Protein AF-A0AA42B9D7-F1 (afdb_monomer)

Foldseek 3Di:
DLVVLLVVLVVLCCVLQVVWDWDADPVQSKIKTWDFPDWPCVVDDLLQIKTWEKIWMWTQDPVHSAIETPDIATAIDSDPPDGDRPPDDPVSVVVRCVVCVVSVVVSCVVCVVVVHHYDYPPHPPPDPD

Secondary structure (DSSP, 8-state):
-HHHHHHHHHHHHHHHTTTSEEEEETTTTEEEEEEEEEES-TTS-TTT--EEEEEEEEE--SS--SEEEEEEEEEEEEETTEEESS---HHHHHHHHHHHHHHHHHHHHHHHHTT--EEE---------

Mean predicted aligned error: 6.3 Å

pLDDT: mean 83.74, std 14.31, range [30.25, 95.19]

Sequence (129 aa):
MSRIHWRKVVKLAAKEFACFLMATDEIKRTITLEAMLGCRNPEEEPIDRVYFGWHAVYSMPEEDENLVQNELLSGSCCKLGQWKNNDLSKEEIGIINEHMAELLT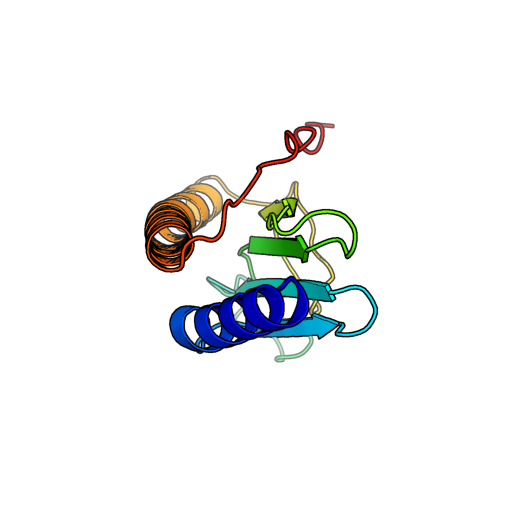DWQNKLEDAGIVCEFEAIAPAANE

Organism: NCBI:txid1215918

Structure (mmCIF, N/CA/C/O backbone):
data_AF-A0AA42B9D7-F1
#
_entry.id   AF-A0AA42B9D7-F1
#
loop_
_atom_site.group_PDB
_atom_site.id
_atom_site.type_symbol
_atom_site.label_atom_id
_atom_site.label_alt_id
_atom_site.label_comp_id
_atom_site.label_asym_id
_atom_site.label_entity_id
_atom_site.label_seq_id
_atom_site.pdbx_PDB_ins_code
_atom_site.Cartn_x
_atom_site.Cartn_y
_atom_site.Cartn_z
_atom_site.occupancy
_atom_site.B_iso_or_equiv
_atom_site.auth_seq_id
_atom_site.auth_comp_id
_atom_site.auth_asym_id
_atom_site.auth_atom_id
_atom_site.pdbx_PDB_model_num
ATOM 1 N N . MET A 1 1 ? -15.229 1.022 21.494 1.00 57.06 1 MET A N 1
ATOM 2 C CA . MET A 1 1 ? -15.725 0.836 20.115 1.00 57.06 1 MET A CA 1
ATOM 3 C C . MET A 1 1 ? -14.568 0.510 19.162 1.00 57.06 1 MET A C 1
ATOM 5 O O . MET A 1 1 ? -14.762 -0.210 18.195 1.00 57.06 1 MET A O 1
ATOM 9 N N . SER A 1 2 ? -13.346 0.835 19.572 1.00 66.81 2 SER A N 1
ATOM 10 C CA . SER A 1 2 ? -12.025 0.577 18.999 1.00 66.81 2 SER A CA 1
ATOM 11 C C . SER A 1 2 ? -11.813 -0.786 18.305 1.00 66.81 2 SER A C 1
ATOM 13 O O . SER A 1 2 ? -11.424 -0.834 17.142 1.00 66.81 2 SER A O 1
ATOM 15 N N . ARG A 1 3 ? -12.183 -1.925 18.921 1.00 75.19 3 ARG A N 1
ATOM 16 C CA . ARG A 1 3 ? -12.077 -3.250 18.255 1.00 75.19 3 ARG A CA 1
ATOM 17 C C . ARG A 1 3 ? -12.989 -3.414 17.029 1.00 75.19 3 ARG A C 1
ATOM 19 O O . ARG A 1 3 ? -12.706 -4.243 16.167 1.00 75.19 3 ARG A O 1
ATOM 26 N N . ILE A 1 4 ? -14.106 -2.685 16.964 1.00 83.44 4 ILE A N 1
ATOM 27 C CA . ILE A 1 4 ? -15.037 -2.722 15.827 1.00 83.44 4 ILE A CA 1
ATOM 28 C C . ILE A 1 4 ? -14.450 -1.927 14.660 1.00 83.44 4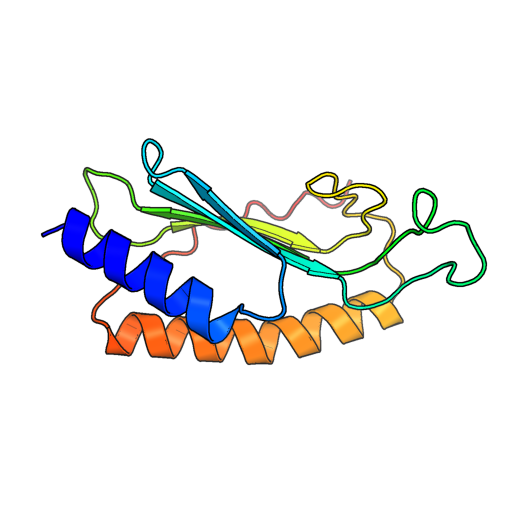 ILE A C 1
ATOM 30 O O . ILE A 1 4 ? -14.464 -2.436 13.541 1.00 83.44 4 ILE A O 1
ATOM 34 N N . HIS A 1 5 ? -13.900 -0.735 14.914 1.00 88.19 5 HIS A N 1
ATOM 35 C CA . HIS A 1 5 ? -13.212 0.058 13.891 1.00 88.19 5 HIS A CA 1
ATOM 36 C C . HIS A 1 5 ? -12.001 -0.677 13.333 1.00 88.19 5 HIS A C 1
ATOM 38 O O . HIS A 1 5 ? -11.931 -0.850 12.121 1.00 88.19 5 HIS A O 1
ATOM 44 N N . TRP A 1 6 ? -11.166 -1.271 14.188 1.00 90.50 6 TRP A N 1
ATOM 45 C CA . TRP A 1 6 ? -10.042 -2.082 13.722 1.00 90.50 6 TRP A CA 1
ATOM 46 C C . TRP A 1 6 ? -10.469 -3.195 12.754 1.00 90.50 6 TRP A C 1
ATOM 48 O O . TRP A 1 6 ? -9.943 -3.331 11.652 1.00 90.50 6 TRP A O 1
ATOM 58 N N . ARG A 1 7 ? -11.511 -3.955 13.112 1.00 90.50 7 ARG A N 1
ATOM 59 C CA . ARG A 1 7 ? -12.056 -5.005 12.237 1.00 90.50 7 ARG A CA 1
ATOM 60 C C . ARG A 1 7 ? -12.625 -4.460 10.928 1.00 90.50 7 ARG A C 1
ATOM 62 O O . ARG A 1 7 ? -12.574 -5.170 9.927 1.00 90.50 7 ARG A O 1
ATOM 69 N N . LYS A 1 8 ? -13.205 -3.255 10.924 1.00 91.56 8 LYS A N 1
ATOM 70 C CA . LYS A 1 8 ? -13.663 -2.599 9.691 1.00 91.56 8 LYS A CA 1
ATOM 71 C C . LYS A 1 8 ? -12.473 -2.229 8.805 1.00 91.56 8 LYS A C 1
ATOM 73 O O . LYS A 1 8 ? -12.527 -2.564 7.628 1.00 91.56 8 LYS A O 1
ATOM 78 N N . VAL A 1 9 ? -11.408 -1.645 9.367 1.00 91.88 9 VAL A N 1
ATOM 79 C CA . VAL A 1 9 ? -10.179 -1.317 8.623 1.00 91.88 9 VAL A CA 1
ATOM 80 C C . VAL A 1 9 ? -9.601 -2.571 7.979 1.00 91.88 9 VAL A C 1
ATOM 82 O O . VAL A 1 9 ? -9.427 -2.593 6.769 1.00 91.88 9 VAL A O 1
ATOM 85 N N . VAL A 1 10 ? -9.385 -3.645 8.749 1.00 92.94 10 VAL A N 1
ATOM 86 C CA . VAL A 1 10 ? -8.828 -4.903 8.218 1.00 92.94 10 VAL A CA 1
ATOM 87 C C . VAL A 1 10 ? -9.692 -5.462 7.083 1.00 92.94 10 VAL A C 1
ATOM 89 O O . VAL A 1 10 ? -9.169 -5.873 6.052 1.00 92.94 10 VAL A O 1
ATOM 92 N N . LYS A 1 11 ? -11.023 -5.464 7.238 1.00 92.50 11 LYS A N 1
ATOM 93 C CA . LYS A 1 11 ? -11.939 -5.961 6.197 1.00 92.50 11 LYS A CA 1
ATOM 94 C C . LYS A 1 11 ? -11.930 -5.102 4.941 1.00 92.50 11 LYS A C 1
ATOM 96 O O . LYS A 1 11 ? -11.991 -5.650 3.845 1.00 92.50 11 LYS A O 1
ATOM 101 N N . LEU A 1 12 ? -11.904 -3.783 5.106 1.00 92.25 12 LEU A N 1
ATOM 102 C CA . LEU A 1 12 ? -11.844 -2.856 3.988 1.00 92.25 12 LEU A CA 1
ATOM 103 C C . LEU A 1 12 ? -10.505 -3.025 3.264 1.00 92.25 12 LEU A C 1
ATOM 105 O O . LEU A 1 12 ? -10.504 -3.243 2.061 1.00 92.25 12 LEU A O 1
ATOM 109 N N . ALA A 1 13 ? -9.388 -3.056 3.996 1.00 91.38 13 ALA A N 1
ATOM 110 C CA . ALA A 1 13 ? -8.057 -3.261 3.434 1.00 91.38 13 ALA A CA 1
ATOM 111 C C . ALA A 1 13 ? -7.979 -4.581 2.653 1.00 91.38 13 ALA A C 1
ATOM 113 O O . ALA A 1 13 ? -7.588 -4.592 1.494 1.00 91.38 13 ALA A O 1
ATOM 114 N N . ALA A 1 14 ? -8.467 -5.683 3.226 1.00 90.00 14 ALA A N 1
ATOM 115 C CA . ALA A 1 14 ? -8.485 -6.976 2.545 1.00 90.00 14 ALA A CA 1
ATOM 116 C C . ALA A 1 14 ? -9.344 -6.985 1.266 1.00 90.00 14 ALA A C 1
ATOM 118 O O . ALA A 1 14 ? -9.079 -7.769 0.360 1.00 90.00 14 ALA A O 1
ATOM 119 N N . LYS A 1 15 ? -10.381 -6.141 1.190 1.00 90.31 15 LYS A N 1
ATOM 120 C CA . LYS A 1 15 ? -11.248 -6.020 0.013 1.00 90.31 15 LYS A CA 1
ATOM 121 C C . LYS A 1 15 ? -10.616 -5.155 -1.073 1.00 90.31 15 LYS A C 1
ATOM 123 O O . LYS A 1 15 ? -10.606 -5.560 -2.229 1.00 90.31 15 LYS A O 1
ATOM 128 N N . GLU A 1 16 ? -10.120 -3.981 -0.701 1.00 87.06 16 GLU A N 1
ATOM 129 C CA . GLU A 1 16 ? -9.592 -2.996 -1.649 1.00 87.06 16 GLU A CA 1
ATOM 130 C C . GLU A 1 16 ? -8.181 -3.361 -2.125 1.00 87.06 16 GLU A C 1
ATOM 132 O O . GLU A 1 16 ? -7.824 -3.102 -3.270 1.00 87.06 16 GLU A O 1
ATOM 137 N N . PHE A 1 17 ? -7.407 -4.050 -1.281 1.00 85.38 17 PHE A N 1
ATOM 138 C CA . PHE A 1 17 ? -6.023 -4.422 -1.557 1.00 85.38 17 PHE A CA 1
ATOM 139 C C . PHE A 1 17 ? -5.832 -5.927 -1.791 1.00 85.38 17 PHE A C 1
ATOM 141 O O . PHE A 1 17 ? -4.737 -6.452 -1.620 1.00 85.38 17 PHE A O 1
ATOM 148 N N . ALA A 1 18 ? -6.883 -6.639 -2.216 1.00 78.44 18 ALA A N 1
ATOM 149 C CA . ALA A 1 18 ? -6.851 -8.091 -2.434 1.00 78.44 18 ALA A CA 1
ATOM 150 C C . ALA A 1 18 ? -5.806 -8.549 -3.473 1.00 78.44 18 ALA A C 1
ATOM 152 O O . ALA A 1 18 ? -5.365 -9.696 -3.447 1.00 78.44 18 ALA A O 1
ATOM 153 N N . CYS A 1 19 ? -5.426 -7.665 -4.400 1.00 75.94 19 CYS A N 1
ATOM 154 C CA . CYS A 1 19 ? -4.398 -7.920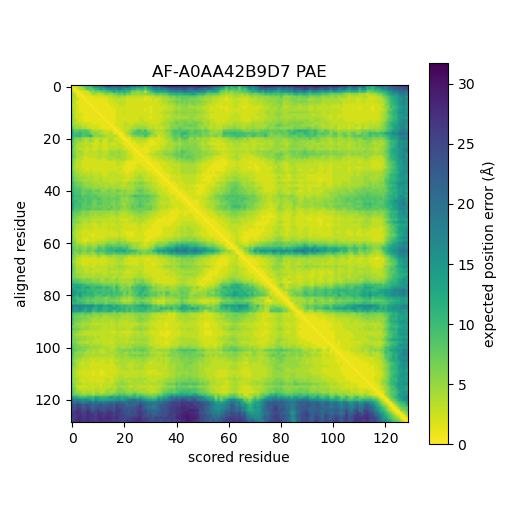 -5.414 1.00 75.94 19 CYS A CA 1
ATOM 155 C C . CYS A 1 19 ? -2.973 -7.602 -4.935 1.00 75.94 19 CYS A C 1
ATOM 157 O O . CYS A 1 19 ? -2.023 -7.787 -5.694 1.00 75.94 19 CYS A O 1
ATOM 159 N N . PHE A 1 20 ? -2.823 -7.127 -3.701 1.00 82.06 20 PHE A N 1
ATOM 160 C CA . PHE A 1 20 ? -1.559 -6.711 -3.113 1.00 82.06 20 PHE A CA 1
ATOM 161 C C . PHE A 1 20 ? -1.175 -7.621 -1.952 1.00 82.06 20 PHE A C 1
ATOM 163 O O . PHE A 1 20 ? -1.964 -8.436 -1.465 1.00 82.06 20 PHE A O 1
ATOM 170 N N . LEU A 1 21 ? 0.066 -7.488 -1.502 1.00 84.25 21 LEU A N 1
ATOM 171 C CA . LEU A 1 21 ? 0.503 -8.166 -0.297 1.00 84.25 21 LEU A CA 1
ATOM 172 C C . LEU A 1 21 ? 0.007 -7.378 0.908 1.00 84.25 21 LEU A C 1
ATOM 174 O O . LEU A 1 21 ? 0.234 -6.176 1.030 1.00 84.25 21 LEU A O 1
ATOM 178 N N . MET A 1 22 ? -0.682 -8.082 1.798 1.00 90.06 22 MET A N 1
ATOM 179 C CA . MET A 1 22 ? -1.232 -7.523 3.020 1.00 90.06 22 MET A CA 1
ATOM 180 C C . MET A 1 22 ? -0.808 -8.384 4.204 1.00 90.06 22 MET A C 1
ATOM 182 O O . MET A 1 22 ? -0.953 -9.608 4.180 1.00 90.06 22 MET A O 1
ATOM 186 N N . ALA A 1 23 ? -0.328 -7.737 5.260 1.00 89.88 23 ALA A N 1
ATOM 187 C CA . ALA A 1 23 ? -0.045 -8.371 6.540 1.00 89.88 23 ALA A CA 1
ATOM 188 C C . ALA A 1 23 ? -0.721 -7.590 7.665 1.00 89.88 23 ALA A C 1
ATOM 190 O O . ALA A 1 23 ? -0.863 -6.372 7.585 1.00 89.88 23 ALA A O 1
ATOM 191 N N . THR A 1 24 ? -1.139 -8.286 8.721 1.00 91.56 24 THR A N 1
ATOM 192 C CA . THR A 1 24 ? -1.763 -7.658 9.891 1.00 91.56 24 THR A CA 1
ATOM 193 C C . THR A 1 24 ? -1.159 -8.184 11.180 1.00 91.56 24 THR A C 1
ATOM 195 O O . THR A 1 24 ? -1.013 -9.397 11.330 1.00 91.56 24 THR A O 1
ATOM 198 N N . ASP A 1 25 ? -0.898 -7.301 12.136 1.00 90.38 25 ASP A N 1
ATOM 199 C CA . ASP A 1 25 ? -0.580 -7.658 13.520 1.00 90.38 25 ASP A CA 1
ATOM 200 C C . ASP A 1 25 ? -1.759 -7.230 14.400 1.00 90.38 25 ASP A C 1
ATOM 202 O O . ASP A 1 25 ? -2.001 -6.041 14.592 1.00 90.38 25 ASP A O 1
ATOM 206 N N . GLU A 1 26 ? -2.535 -8.186 14.919 1.00 87.38 26 GLU A N 1
ATOM 207 C CA . GLU A 1 26 ? -3.695 -7.872 15.766 1.00 87.38 26 GLU A CA 1
ATOM 208 C C . GLU A 1 26 ? -3.307 -7.316 17.142 1.00 87.38 26 GLU A C 1
ATOM 210 O O . GLU A 1 26 ? -4.099 -6.591 17.743 1.00 87.38 26 GLU A O 1
ATOM 215 N N . ILE A 1 27 ? -2.112 -7.650 17.646 1.00 86.81 27 ILE A N 1
ATOM 216 C CA . ILE A 1 27 ? -1.636 -7.203 18.960 1.00 86.81 27 ILE A CA 1
ATOM 217 C C . ILE A 1 27 ? -1.228 -5.737 18.867 1.00 86.81 27 ILE A C 1
ATOM 219 O O . ILE A 1 27 ? -1.629 -4.930 19.702 1.00 86.81 27 ILE A O 1
ATOM 223 N N . LYS A 1 28 ? -0.460 -5.389 17.832 1.00 86.62 28 LYS A N 1
ATOM 224 C CA . LYS A 1 28 ? -0.033 -4.006 17.574 1.00 86.62 28 LYS A CA 1
ATOM 225 C C . LYS A 1 28 ? -1.073 -3.184 16.819 1.00 86.62 28 LYS A C 1
ATOM 227 O O . LYS A 1 28 ? -0.909 -1.975 16.699 1.00 86.62 28 LYS A O 1
ATOM 232 N N . ARG A 1 29 ? -2.117 -3.840 16.305 1.00 91.44 29 ARG A N 1
ATOM 233 C CA . ARG A 1 29 ? -3.144 -3.268 15.426 1.00 91.44 29 ARG A CA 1
ATOM 234 C C . ARG A 1 29 ? -2.529 -2.526 14.253 1.00 91.44 29 ARG A C 1
ATOM 236 O O . ARG A 1 29 ? -2.842 -1.363 14.002 1.00 91.44 29 ARG A O 1
ATOM 243 N N . THR A 1 30 ? -1.640 -3.221 13.552 1.00 92.62 30 THR A N 1
ATOM 244 C CA . THR A 1 30 ? -1.005 -2.712 12.339 1.00 92.62 30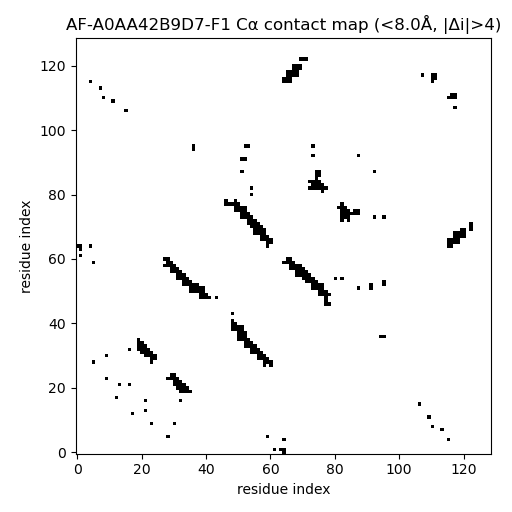 THR A CA 1
ATOM 245 C C . THR A 1 30 ? -1.461 -3.479 11.110 1.00 92.62 30 THR A C 1
ATOM 247 O O . THR A 1 30 ? -1.732 -4.680 11.175 1.00 92.62 30 THR A O 1
ATOM 250 N N . ILE A 1 31 ? -1.589 -2.768 9.992 1.00 92.88 31 ILE A N 1
ATOM 251 C CA . ILE A 1 31 ? -1.771 -3.331 8.656 1.00 92.88 31 ILE A CA 1
ATOM 252 C C . ILE A 1 31 ? -0.622 -2.814 7.801 1.00 92.88 31 ILE A C 1
ATOM 254 O O . ILE A 1 31 ? -0.403 -1.607 7.710 1.00 92.88 31 ILE A O 1
ATOM 258 N N . THR A 1 32 ? 0.078 -3.735 7.160 1.00 91.38 32 THR A N 1
ATOM 259 C CA . THR A 1 32 ? 1.073 -3.444 6.135 1.00 91.38 32 THR A CA 1
ATOM 260 C C . THR A 1 32 ? 0.474 -3.763 4.777 1.00 91.38 32 THR A C 1
ATOM 262 O O . THR A 1 32 ? -0.108 -4.837 4.604 1.00 91.38 32 THR A O 1
ATOM 265 N N . LEU A 1 33 ? 0.621 -2.840 3.833 1.00 90.38 33 LEU A N 1
ATOM 266 C CA . LEU A 1 33 ? 0.188 -2.965 2.446 1.00 90.38 33 LEU A CA 1
ATOM 267 C C . LEU A 1 33 ? 1.405 -2.791 1.539 1.00 90.38 33 LEU A C 1
ATOM 269 O O . LEU A 1 33 ? 2.154 -1.830 1.699 1.00 90.38 33 LEU A O 1
ATOM 273 N N . GLU A 1 34 ? 1.598 -3.704 0.592 1.00 89.25 34 GLU A N 1
ATOM 274 C CA . GLU A 1 34 ? 2.701 -3.644 -0.369 1.00 89.25 34 GLU A CA 1
ATOM 275 C C . GLU A 1 34 ? 2.227 -3.983 -1.780 1.00 89.25 34 GLU A C 1
ATOM 277 O O . GLU A 1 34 ? 1.607 -5.026 -2.005 1.00 89.25 34 GLU A O 1
ATOM 282 N N . ALA A 1 35 ? 2.601 -3.155 -2.752 1.00 89.81 35 ALA A N 1
ATOM 283 C CA . ALA A 1 35 ? 2.350 -3.426 -4.161 1.00 89.81 35 ALA A CA 1
ATOM 284 C C . ALA A 1 35 ? 3.656 -3.521 -4.941 1.00 89.81 35 ALA A C 1
ATOM 286 O O . ALA A 1 35 ? 4.465 -2.598 -4.924 1.00 89.81 35 ALA A O 1
ATOM 287 N N . MET A 1 36 ? 3.822 -4.613 -5.686 1.00 90.75 36 MET A N 1
ATOM 288 C CA . MET A 1 36 ? 4.873 -4.768 -6.691 1.00 90.75 36 MET A CA 1
ATOM 289 C C . MET A 1 36 ? 4.276 -4.426 -8.058 1.00 90.75 36 MET A C 1
ATOM 291 O O . MET A 1 36 ? 3.438 -5.172 -8.562 1.00 90.75 36 MET A O 1
ATOM 295 N N . LEU A 1 37 ? 4.670 -3.293 -8.640 1.00 90.94 37 LEU A N 1
ATOM 296 C CA . LEU A 1 37 ? 4.051 -2.751 -9.856 1.00 90.94 37 LEU A CA 1
ATOM 297 C C . LEU A 1 37 ? 4.739 -3.223 -11.140 1.00 90.94 37 LEU A C 1
ATOM 299 O O . LEU A 1 37 ? 4.095 -3.332 -12.181 1.00 90.94 37 LEU A O 1
ATOM 303 N N . GLY A 1 38 ? 6.030 -3.546 -11.074 1.00 91.75 38 GLY A N 1
ATOM 304 C CA . GLY A 1 38 ? 6.759 -4.072 -12.223 1.00 91.75 38 GLY A CA 1
ATOM 305 C C . GLY A 1 38 ? 8.072 -4.739 -11.842 1.00 91.75 38 GLY A C 1
ATOM 306 O O . GLY A 1 38 ? 8.652 -4.443 -10.799 1.00 91.75 38 GLY A O 1
ATOM 307 N N . CYS A 1 39 ? 8.524 -5.666 -12.690 1.00 93.12 39 CYS A N 1
ATOM 308 C CA . CYS A 1 39 ? 9.786 -6.386 -12.537 1.00 93.12 39 CYS A CA 1
ATOM 309 C C . CYS A 1 39 ? 10.854 -5.772 -13.446 1.00 93.12 39 CYS A C 1
ATOM 311 O O . CYS A 1 39 ? 10.634 -5.623 -14.646 1.00 93.12 39 CYS A O 1
ATOM 313 N N . ARG A 1 40 ? 12.019 -5.447 -12.882 1.00 92.06 40 ARG A N 1
ATOM 314 C CA . ARG A 1 40 ? 13.143 -4.846 -13.619 1.00 92.06 40 ARG A CA 1
ATOM 315 C C . ARG A 1 40 ? 13.939 -5.863 -14.435 1.00 92.06 40 ARG A C 1
ATOM 317 O O . ARG A 1 40 ? 14.569 -5.508 -15.425 1.00 92.06 40 ARG A O 1
ATOM 324 N N . ASN A 1 41 ? 13.937 -7.115 -13.998 1.00 92.31 41 ASN A N 1
ATOM 325 C CA . ASN A 1 41 ? 14.756 -8.204 -14.522 1.00 92.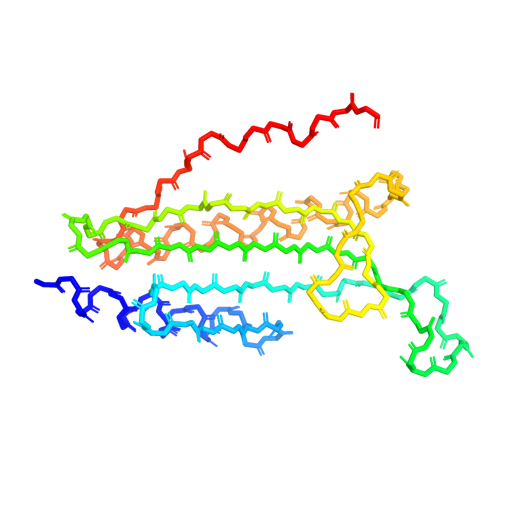31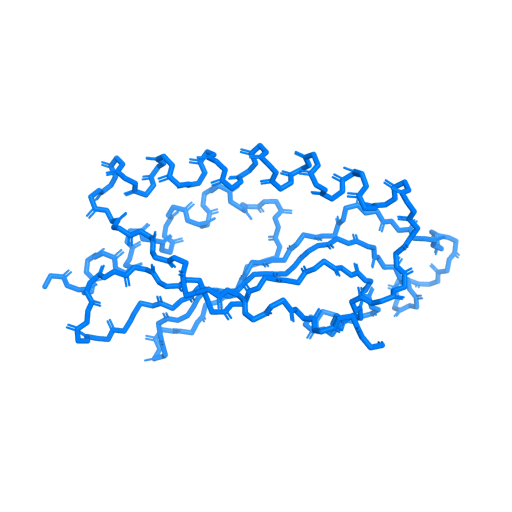 41 ASN A CA 1
ATOM 326 C C . ASN A 1 41 ? 13.913 -9.488 -14.666 1.00 92.31 41 ASN A C 1
ATOM 328 O O . ASN A 1 41 ? 14.152 -10.471 -13.966 1.00 92.31 41 ASN A O 1
ATOM 332 N N . PRO A 1 42 ? 12.908 -9.502 -15.561 1.00 92.94 42 PRO A N 1
ATOM 333 C CA . PRO A 1 42 ? 11.951 -10.610 -15.665 1.00 92.94 42 PRO A CA 1
ATOM 334 C C . PRO A 1 42 ? 12.582 -11.950 -16.071 1.00 92.94 42 PRO A C 1
ATOM 336 O O . PRO A 1 42 ? 12.029 -13.003 -15.751 1.00 92.94 42 PRO A O 1
ATOM 339 N N . GLU A 1 43 ? 13.734 -11.908 -16.741 1.00 95.19 43 GLU A N 1
ATOM 340 C CA . GLU A 1 43 ? 14.472 -13.090 -17.203 1.00 95.19 43 GLU A CA 1
ATOM 341 C C . GLU A 1 43 ? 15.238 -13.810 -16.079 1.00 95.19 43 GLU A C 1
ATOM 343 O O . GLU A 1 43 ? 15.655 -14.950 -16.264 1.00 95.19 43 GLU A O 1
ATOM 348 N N . GLU A 1 44 ? 15.416 -13.174 -14.917 1.00 92.94 44 GLU A N 1
ATOM 349 C CA . GLU A 1 44 ? 16.083 -13.786 -13.763 1.00 92.94 44 GLU A CA 1
ATOM 350 C C . GLU A 1 44 ? 15.167 -14.789 -13.042 1.00 92.94 44 GLU A C 1
ATOM 352 O O . GLU A 1 44 ? 13.927 -14.735 -13.128 1.00 92.94 44 GLU A O 1
ATOM 357 N N . GLU A 1 45 ? 15.791 -15.692 -12.280 1.00 89.94 45 GLU A N 1
ATOM 358 C CA . GLU A 1 45 ? 15.092 -16.638 -11.410 1.00 89.94 45 GLU A CA 1
ATOM 359 C C . GLU A 1 45 ? 14.167 -15.894 -10.430 1.00 89.94 45 GLU A C 1
ATOM 361 O O . GLU A 1 45 ? 14.528 -14.825 -9.933 1.00 89.94 45 GLU A O 1
ATOM 366 N N . PRO A 1 46 ? 12.979 -16.433 -10.086 1.00 87.38 46 PRO A N 1
ATOM 367 C CA . PRO A 1 46 ? 11.993 -15.717 -9.274 1.00 87.38 46 PRO A CA 1
ATOM 368 C C . PRO A 1 46 ? 12.511 -15.153 -7.945 1.00 87.38 46 PRO A C 1
ATOM 370 O O . PRO A 1 46 ? 11.984 -14.147 -7.474 1.00 87.38 46 PRO A O 1
ATOM 373 N N . ILE A 1 47 ? 13.521 -15.791 -7.345 1.00 85.88 47 ILE A N 1
ATOM 374 C CA . ILE A 1 47 ? 14.143 -15.368 -6.083 1.00 85.88 47 ILE A CA 1
ATOM 375 C C . ILE A 1 47 ? 15.086 -14.164 -6.236 1.00 85.88 47 ILE A C 1
ATOM 377 O O . ILE A 1 47 ? 15.301 -13.444 -5.265 1.00 85.88 47 ILE A O 1
ATOM 381 N N . ASP A 1 48 ? 15.606 -13.935 -7.442 1.00 88.50 48 ASP A N 1
ATOM 382 C CA . ASP A 1 48 ? 16.570 -12.877 -7.767 1.00 88.50 48 ASP A CA 1
ATOM 383 C C . ASP A 1 48 ? 15.907 -11.691 -8.493 1.00 88.50 48 ASP A C 1
ATOM 385 O O . ASP A 1 48 ? 16.552 -10.695 -8.843 1.00 88.50 48 ASP A O 1
ATOM 389 N N . ARG A 1 49 ? 14.590 -11.768 -8.711 1.00 91.25 49 ARG A N 1
ATOM 390 C CA . ARG A 1 49 ? 13.816 -10.690 -9.323 1.00 91.25 49 ARG A CA 1
ATOM 391 C C . ARG A 1 49 ? 13.718 -9.483 -8.400 1.00 91.25 49 ARG A C 1
ATOM 393 O O . ARG A 1 49 ? 13.416 -9.586 -7.213 1.00 91.25 49 ARG A O 1
ATOM 400 N N . VAL A 1 50 ? 13.912 -8.317 -8.995 1.00 91.75 50 VAL A N 1
ATOM 401 C CA . VAL A 1 50 ? 13.773 -7.012 -8.366 1.00 91.75 50 VAL A CA 1
ATOM 402 C C . VAL A 1 50 ? 12.514 -6.359 -8.904 1.00 91.75 50 VAL A C 1
ATOM 404 O O . VAL A 1 50 ? 12.331 -6.224 -10.118 1.00 91.75 50 VAL A O 1
ATOM 407 N N . TYR A 1 51 ? 11.657 -5.938 -7.987 1.00 92.69 51 TYR A N 1
ATOM 408 C CA . TYR A 1 51 ? 10.410 -5.259 -8.294 1.00 92.69 51 TYR A CA 1
ATOM 409 C C . TYR A 1 51 ? 10.474 -3.815 -7.823 1.00 92.69 51 TYR A C 1
ATOM 411 O O . TYR A 1 51 ? 11.102 -3.537 -6.808 1.00 92.69 51 TYR A O 1
ATOM 419 N N . PHE A 1 52 ? 9.821 -2.904 -8.534 1.00 93.62 52 PHE A N 1
ATOM 420 C CA . PHE A 1 52 ? 9.550 -1.560 -8.028 1.00 93.62 52 PHE A CA 1
ATOM 421 C C . PHE A 1 52 ? 8.091 -1.450 -7.582 1.00 93.62 52 PHE A C 1
ATOM 423 O O . PHE A 1 52 ? 7.222 -2.179 -8.074 1.00 93.62 52 PHE A O 1
ATOM 430 N N . GLY A 1 53 ? 7.811 -0.538 -6.657 1.00 92.19 53 GLY A N 1
ATOM 431 C CA . GLY A 1 53 ? 6.460 -0.321 -6.157 1.00 92.19 53 GLY A CA 1
ATOM 432 C C . GLY A 1 53 ? 6.418 0.532 -4.898 1.00 92.19 53 GLY A C 1
ATOM 433 O O . GLY A 1 53 ? 7.223 1.454 -4.746 1.00 92.19 53 GLY A O 1
ATOM 434 N N . TRP A 1 54 ? 5.498 0.208 -3.992 1.00 90.25 54 TRP A N 1
ATOM 435 C CA . TRP A 1 54 ? 5.336 0.929 -2.733 1.00 90.25 54 TRP A CA 1
ATOM 436 C C . TRP A 1 54 ? 4.991 0.018 -1.549 1.00 90.25 54 TRP A C 1
ATOM 438 O O . TRP A 1 54 ? 4.486 -1.096 -1.709 1.00 90.25 54 TRP A O 1
ATOM 448 N N . HIS A 1 55 ? 5.240 0.552 -0.357 1.00 90.56 55 HIS A N 1
ATOM 449 C CA . HIS A 1 55 ? 4.973 -0.040 0.946 1.00 90.56 55 HIS A CA 1
ATOM 450 C C . HIS A 1 55 ? 4.329 0.993 1.865 1.00 90.56 55 HIS A C 1
ATOM 452 O O . HIS A 1 55 ? 4.767 2.142 1.913 1.00 90.56 55 HIS A O 1
ATOM 458 N N . ALA A 1 56 ? 3.306 0.586 2.607 1.00 88.88 56 ALA A N 1
ATOM 459 C CA . ALA A 1 56 ? 2.631 1.435 3.573 1.00 88.88 56 ALA A CA 1
ATOM 460 C C . A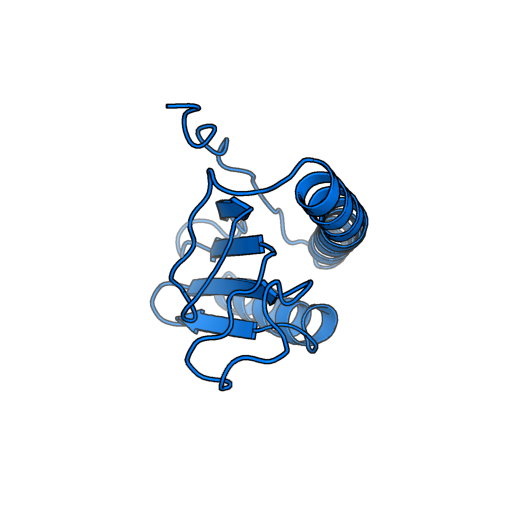LA A 1 56 ? 2.314 0.672 4.861 1.00 88.88 56 ALA A C 1
ATOM 462 O O . ALA A 1 56 ? 1.851 -0.470 4.812 1.00 88.88 56 ALA A O 1
ATOM 463 N N . VAL A 1 57 ? 2.498 1.323 6.011 1.00 90.75 57 VAL A N 1
ATOM 464 C CA . VAL A 1 57 ? 2.135 0.770 7.324 1.00 90.75 57 VAL A CA 1
ATOM 465 C C . VAL A 1 57 ? 1.152 1.690 8.019 1.00 90.75 57 VAL A C 1
ATOM 467 O O . VAL A 1 57 ? 1.454 2.845 8.320 1.00 90.75 57 VAL A O 1
ATOM 470 N N . TYR A 1 58 ? -0.004 1.137 8.357 1.00 91.62 58 TYR A N 1
ATOM 471 C CA . TYR A 1 58 ? -1.035 1.805 9.133 1.00 91.62 58 TYR A CA 1
ATOM 472 C C . TYR A 1 58 ? -1.147 1.169 10.514 1.00 91.62 58 TYR A C 1
ATOM 474 O O . TYR A 1 58 ? -1.004 -0.047 10.647 1.00 91.62 58 TYR A O 1
ATOM 482 N N . SER A 1 59 ? -1.424 1.971 11.534 1.00 92.56 59 SER A N 1
ATOM 483 C CA . SER A 1 59 ? -1.663 1.525 12.906 1.00 92.56 59 SER A CA 1
ATOM 484 C C . SER A 1 59 ? -2.949 2.151 13.433 1.00 92.56 59 SER A C 1
ATOM 486 O O . SER A 1 59 ? -3.321 3.248 13.035 1.00 92.56 59 SER A O 1
ATOM 488 N N . MET A 1 60 ? -3.665 1.449 14.304 1.00 91.31 60 MET A N 1
ATOM 489 C CA . MET A 1 60 ? -4.795 2.018 15.041 1.00 91.31 60 MET A CA 1
ATOM 490 C C . MET A 1 60 ? -4.542 1.786 16.530 1.00 91.31 60 MET A C 1
ATOM 492 O O . MET A 1 60 ? -4.823 0.680 17.016 1.00 91.31 60 MET A O 1
ATOM 496 N N . PRO A 1 61 ? -3.966 2.776 17.240 1.00 84.44 61 PRO A N 1
ATOM 497 C CA . PRO A 1 61 ? -3.678 2.677 18.667 1.00 84.44 61 PRO A CA 1
ATOM 498 C C . PRO A 1 61 ? -4.904 2.234 19.483 1.00 84.44 61 PRO A C 1
ATOM 500 O O . PRO A 1 61 ? -6.046 2.327 19.049 1.00 84.44 61 PRO A O 1
ATOM 503 N N . GLU A 1 62 ? -4.715 1.695 20.689 1.00 80.81 62 GLU A N 1
ATOM 504 C CA . GLU A 1 62 ? -5.884 1.345 21.518 1.00 80.81 62 GLU A CA 1
ATOM 505 C C . GLU A 1 62 ? -6.558 2.575 22.132 1.00 80.81 62 GLU A C 1
ATOM 507 O O . GLU A 1 62 ? -7.764 2.550 22.387 1.00 80.81 62 GLU A O 1
ATOM 512 N N . GLU A 1 63 ? -5.764 3.618 22.369 1.00 78.31 63 GLU A N 1
ATOM 513 C CA . GLU A 1 63 ? -6.165 4.857 23.036 1.00 78.31 63 GLU A CA 1
ATOM 514 C C . GLU A 1 63 ? -6.891 5.824 22.093 1.00 78.31 63 GLU A C 1
ATOM 516 O O . GLU A 1 63 ? -7.705 6.623 22.552 1.00 78.31 63 GLU A O 1
ATOM 521 N N . ASP A 1 64 ? -6.645 5.694 20.786 1.00 74.50 64 ASP A N 1
ATOM 522 C CA . ASP A 1 64 ? -7.235 6.503 19.725 1.00 74.50 64 ASP A CA 1
ATOM 523 C C . ASP A 1 64 ? -7.949 5.593 18.713 1.00 74.50 64 ASP A C 1
ATOM 525 O O . ASP A 1 64 ? -7.431 4.555 18.313 1.00 74.50 64 ASP A O 1
ATOM 529 N N . GLU A 1 65 ? -9.171 5.940 18.315 1.00 80.62 65 GLU A N 1
ATOM 530 C CA . GLU A 1 65 ? -9.909 5.174 17.303 1.00 80.62 65 GLU A CA 1
ATOM 531 C C . GLU A 1 65 ? -9.576 5.622 15.865 1.00 80.62 65 GLU A C 1
ATOM 533 O O . GLU A 1 65 ? -10.198 5.128 14.919 1.00 80.62 65 GLU A O 1
ATOM 538 N N . ASN A 1 66 ? -8.587 6.505 15.700 1.00 88.19 66 ASN A N 1
ATOM 539 C CA . ASN A 1 66 ? -8.067 6.960 14.416 1.00 88.19 66 ASN A CA 1
ATOM 540 C C . ASN A 1 66 ? -7.039 5.976 13.834 1.00 88.19 66 ASN A C 1
ATOM 542 O O . ASN A 1 66 ? -6.255 5.337 14.539 1.00 88.19 66 ASN A O 1
ATOM 546 N N . LEU A 1 67 ? -7.061 5.840 12.510 1.00 90.94 67 LEU A N 1
ATOM 547 C CA . LEU A 1 67 ? -6.044 5.123 11.751 1.00 90.94 67 LEU A CA 1
ATOM 548 C C . LEU A 1 67 ? -4.883 6.081 11.473 1.00 90.94 67 LEU A C 1
ATOM 550 O O . LEU A 1 67 ? -5.101 7.153 10.930 1.00 90.94 67 LEU A O 1
ATOM 554 N N . VAL A 1 68 ? -3.658 5.692 11.790 1.00 90.25 68 VAL A N 1
ATOM 555 C CA . VAL A 1 68 ? -2.455 6.500 11.573 1.00 90.25 68 VAL A CA 1
ATOM 556 C C . VAL A 1 68 ? -1.602 5.846 10.497 1.00 90.25 68 VAL A C 1
ATOM 558 O O . VAL A 1 68 ? -1.280 4.660 10.597 1.00 90.25 68 VAL A O 1
ATOM 561 N N . GLN A 1 69 ? -1.223 6.597 9.463 1.00 89.50 69 GLN A N 1
ATOM 562 C CA . GLN A 1 69 ? -0.198 6.162 8.513 1.00 89.50 69 GLN A CA 1
ATOM 563 C C . GLN A 1 69 ? 1.193 6.428 9.102 1.00 89.50 69 GLN A C 1
ATOM 565 O O . GLN A 1 69 ? 1.627 7.572 9.161 1.00 89.50 69 GLN A O 1
ATOM 570 N N . ASN A 1 70 ? 1.889 5.369 9.517 1.00 86.50 70 ASN A N 1
ATOM 571 C CA . ASN A 1 70 ? 3.221 5.459 10.134 1.00 86.50 70 ASN A CA 1
ATOM 572 C C . ASN A 1 70 ? 4.335 5.480 9.084 1.00 86.50 70 ASN A C 1
ATOM 574 O O . ASN A 1 70 ? 5.411 6.019 9.319 1.00 86.50 70 ASN A O 1
ATOM 578 N N . GLU A 1 71 ? 4.100 4.833 7.942 1.00 87.81 71 GLU A N 1
ATOM 579 C CA . GLU A 1 71 ? 5.121 4.643 6.919 1.00 87.81 71 GLU A CA 1
ATOM 580 C C . GLU A 1 71 ? 4.500 4.650 5.524 1.00 87.81 71 GLU A C 1
ATOM 582 O O . GLU A 1 71 ? 3.422 4.088 5.300 1.00 87.81 71 GLU A O 1
ATOM 587 N N . LEU A 1 72 ? 5.202 5.299 4.595 1.00 87.69 72 LEU A N 1
ATOM 588 C CA . LEU A 1 72 ? 4.915 5.287 3.170 1.00 87.69 72 LEU A CA 1
ATOM 589 C C . LEU A 1 72 ? 6.226 5.382 2.401 1.00 87.69 72 LEU A C 1
ATOM 591 O O . LEU A 1 72 ? 6.861 6.435 2.372 1.00 87.69 72 LEU A O 1
ATOM 595 N N . LEU A 1 73 ? 6.624 4.278 1.785 1.00 87.81 73 LEU A N 1
ATOM 596 C CA . LEU A 1 73 ? 7.849 4.177 1.012 1.00 87.81 73 LEU A CA 1
ATOM 597 C C . LEU A 1 73 ? 7.527 3.827 -0.435 1.00 87.81 73 LEU A C 1
ATOM 599 O O . LEU A 1 73 ? 6.720 2.941 -0.706 1.00 87.81 73 LEU A O 1
ATOM 603 N N . SER A 1 74 ? 8.206 4.490 -1.363 1.00 89.62 74 SER A N 1
ATOM 604 C CA . SER A 1 74 ? 8.300 4.085 -2.763 1.00 89.62 74 SER A CA 1
ATOM 605 C C . SER A 1 74 ? 9.720 3.616 -3.020 1.00 89.62 74 SER A C 1
ATOM 607 O O . SER A 1 74 ? 10.664 4.312 -2.645 1.00 89.62 74 SER A O 1
ATOM 609 N N . GLY A 1 75 ? 9.891 2.475 -3.674 1.00 91.88 75 GLY A N 1
ATOM 610 C CA . GLY A 1 75 ? 11.230 1.944 -3.858 1.00 91.88 75 GLY A CA 1
ATOM 611 C C . GLY A 1 75 ? 11.298 0.687 -4.695 1.00 91.88 75 GLY A C 1
ATOM 612 O O . GLY A 1 75 ? 10.313 0.268 -5.310 1.00 91.88 75 GLY A O 1
ATOM 613 N N . SER A 1 76 ? 12.475 0.076 -4.692 1.00 90.69 76 SER A N 1
ATOM 614 C CA . SER A 1 76 ? 12.654 -1.284 -5.173 1.00 90.69 76 SER A CA 1
ATOM 615 C C . SER A 1 76 ? 12.723 -2.287 -4.027 1.00 90.69 76 SER A C 1
ATOM 617 O O . SER A 1 76 ? 13.117 -1.976 -2.903 1.00 90.69 76 SER A O 1
ATOM 619 N N . CYS A 1 77 ? 12.327 -3.513 -4.325 1.00 87.56 77 CYS A N 1
ATOM 620 C CA . CYS A 1 77 ? 12.260 -4.614 -3.392 1.00 87.56 77 CYS A CA 1
ATOM 621 C C . CYS A 1 77 ? 12.781 -5.875 -4.086 1.00 87.56 77 CYS A C 1
ATOM 623 O O . CYS A 1 77 ? 12.336 -6.244 -5.174 1.00 87.56 77 CYS A O 1
ATOM 625 N N . CYS A 1 78 ? 13.757 -6.526 -3.456 1.00 80.56 78 CYS A N 1
ATOM 626 C CA . CYS A 1 78 ? 14.303 -7.819 -3.893 1.00 80.56 78 CYS A CA 1
ATOM 627 C C . CYS A 1 78 ? 13.772 -8.969 -3.018 1.00 80.56 78 CYS A C 1
ATOM 629 O O . CYS A 1 78 ? 13.978 -10.142 -3.308 1.00 80.56 78 CYS A O 1
ATOM 631 N N . LYS A 1 79 ? 13.140 -8.630 -1.890 1.00 78.00 79 LYS A N 1
ATOM 632 C CA . LYS A 1 79 ? 12.619 -9.559 -0.890 1.00 78.00 79 LYS A CA 1
ATOM 633 C C . LYS A 1 79 ? 11.522 -8.854 -0.109 1.00 78.00 79 LYS A C 1
ATOM 635 O O . LYS A 1 79 ? 11.753 -7.746 0.360 1.00 78.00 79 LYS A O 1
ATOM 640 N N . LEU A 1 80 ? 10.368 -9.498 0.051 1.00 69.31 80 LEU A N 1
ATOM 641 C CA . LEU A 1 80 ? 9.201 -8.908 0.719 1.00 69.31 80 LEU A CA 1
ATOM 642 C C . LEU A 1 80 ? 9.568 -8.243 2.054 1.00 69.31 80 LEU A C 1
ATOM 644 O O . LEU A 1 80 ? 10.340 -8.807 2.836 1.00 69.31 80 LEU A O 1
ATOM 648 N N . GLY A 1 81 ? 9.037 -7.042 2.288 1.00 67.94 81 GLY A N 1
ATOM 649 C CA . GLY A 1 81 ? 9.368 -6.215 3.449 1.00 67.94 81 GLY A CA 1
ATOM 650 C C . GLY A 1 81 ? 10.747 -5.539 3.429 1.00 67.94 81 GLY A C 1
ATOM 651 O O . GLY A 1 81 ? 11.104 -4.905 4.418 1.00 67.94 81 GLY A O 1
ATOM 652 N N . GLN A 1 82 ? 11.546 -5.657 2.358 1.00 82.50 82 GLN A N 1
ATOM 653 C CA . GLN A 1 82 ? 12.856 -4.996 2.234 1.00 82.50 82 GLN A CA 1
ATOM 654 C C . GLN A 1 82 ? 12.871 -4.001 1.072 1.00 82.50 82 GLN A C 1
ATOM 656 O O . GLN A 1 82 ? 13.219 -4.345 -0.059 1.00 82.50 82 GLN A O 1
ATOM 661 N N . TRP A 1 83 ? 12.527 -2.753 1.388 1.00 85.06 83 TRP A N 1
ATOM 662 C CA . TRP A 1 83 ? 12.413 -1.657 0.430 1.00 85.06 83 TRP A CA 1
ATOM 663 C C . TRP A 1 83 ? 13.664 -0.774 0.410 1.00 85.06 83 TRP A C 1
ATOM 665 O O . TRP A 1 83 ? 14.239 -0.453 1.451 1.00 85.06 83 TRP A O 1
ATOM 675 N N . LYS A 1 84 ? 14.097 -0.385 -0.793 1.00 84.44 84 LYS A N 1
ATOM 676 C CA . LYS A 1 84 ? 15.161 0.592 -1.046 1.00 84.44 84 LYS 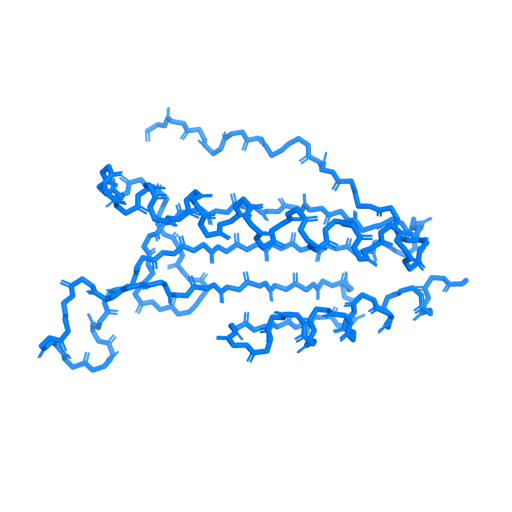A CA 1
ATOM 677 C C . LYS A 1 84 ? 14.552 1.820 -1.711 1.00 84.44 84 LYS A C 1
ATOM 679 O O . LYS A 1 84 ? 14.004 1.704 -2.798 1.00 84.44 84 LYS A O 1
ATOM 684 N N . ASN A 1 85 ? 14.673 2.987 -1.084 1.00 75.44 85 ASN A N 1
ATOM 685 C CA . ASN A 1 85 ? 13.868 4.159 -1.457 1.00 75.44 85 ASN A CA 1
ATOM 686 C C . ASN A 1 85 ? 14.524 5.090 -2.498 1.00 75.44 85 ASN A C 1
ATOM 688 O O . ASN A 1 85 ? 13.848 5.940 -3.066 1.00 75.44 85 ASN A O 1
ATOM 692 N N . ASN A 1 86 ? 15.824 4.921 -2.779 1.00 72.06 86 ASN A N 1
ATOM 693 C CA . ASN A 1 86 ? 16.627 5.895 -3.542 1.00 72.06 86 ASN A CA 1
ATOM 694 C C . ASN A 1 86 ? 17.152 5.362 -4.890 1.00 72.06 86 ASN A C 1
ATOM 696 O O . ASN A 1 86 ? 18.151 5.858 -5.405 1.00 72.06 86 ASN A O 1
ATOM 700 N N . ASP A 1 87 ? 16.524 4.340 -5.472 1.00 86.06 87 ASP A N 1
ATOM 701 C CA . ASP A 1 87 ? 17.012 3.695 -6.701 1.00 86.06 87 ASP A CA 1
ATOM 702 C C . ASP A 1 87 ? 15.981 3.653 -7.840 1.00 86.06 87 ASP A C 1
ATOM 704 O O . ASP A 1 87 ? 16.133 2.885 -8.792 1.00 86.06 87 ASP A O 1
ATOM 708 N N . LEU A 1 88 ? 14.923 4.460 -7.752 1.00 89.44 88 LEU A N 1
ATOM 709 C CA . LEU A 1 88 ? 13.872 4.532 -8.763 1.00 89.44 88 LEU A CA 1
ATOM 710 C C . LEU A 1 88 ? 14.247 5.463 -9.924 1.00 89.44 88 LEU A C 1
ATOM 712 O O . LEU A 1 88 ? 14.744 6.575 -9.737 1.00 89.44 88 LEU A O 1
ATOM 716 N N . SER A 1 89 ? 13.949 5.029 -11.144 1.00 91.75 89 SER A N 1
ATOM 717 C CA . SER A 1 89 ? 13.972 5.882 -12.331 1.00 91.75 89 SER A CA 1
ATOM 718 C C . SER A 1 89 ? 12.766 6.831 -12.361 1.00 91.75 89 SER A C 1
ATOM 720 O O . SER A 1 89 ? 11.749 6.608 -11.705 1.00 91.75 89 SER A O 1
ATOM 722 N N . LYS A 1 90 ? 12.841 7.893 -13.175 1.00 91.31 90 LYS A N 1
ATOM 723 C CA . LYS A 1 90 ? 11.730 8.854 -13.326 1.00 91.31 90 LYS A CA 1
ATOM 724 C C . LYS A 1 90 ? 10.439 8.208 -13.835 1.00 91.31 90 LYS A C 1
ATOM 726 O O . LYS A 1 90 ? 9.362 8.645 -13.449 1.00 91.31 90 LYS A O 1
ATOM 731 N N . GLU A 1 91 ? 10.555 7.207 -14.703 1.00 93.25 91 GLU A N 1
ATOM 732 C CA . GLU A 1 91 ? 9.411 6.467 -15.240 1.00 93.25 91 GLU A CA 1
ATOM 733 C C . GLU A 1 91 ? 8.734 5.634 -14.147 1.00 93.25 91 GLU A C 1
ATOM 735 O O . GLU A 1 91 ? 7.526 5.735 -13.960 1.00 93.25 91 GLU A O 1
ATOM 740 N N . GLU A 1 92 ? 9.518 4.901 -13.352 1.00 92.75 92 GLU A N 1
ATOM 741 C CA . GLU A 1 92 ? 9.000 4.107 -12.231 1.00 92.75 92 GLU A CA 1
ATOM 742 C C . GLU A 1 92 ? 8.327 4.985 -11.173 1.00 92.75 92 GLU A C 1
ATOM 744 O O . GLU A 1 92 ? 7.249 4.645 -10.694 1.00 92.75 92 GLU A O 1
ATOM 749 N N . ILE A 1 93 ? 8.914 6.146 -10.857 1.00 90.50 93 ILE A N 1
ATOM 750 C CA . ILE A 1 93 ? 8.300 7.134 -9.957 1.00 90.50 93 ILE A CA 1
ATOM 751 C C . ILE A 1 93 ? 6.953 7.609 -10.517 1.00 90.50 93 ILE A C 1
ATOM 753 O O . ILE A 1 93 ? 5.990 7.728 -9.764 1.00 90.50 93 ILE A O 1
ATOM 757 N N . GLY A 1 94 ? 6.870 7.864 -11.827 1.00 90.81 94 GLY A N 1
ATOM 758 C CA . GLY A 1 94 ? 5.620 8.239 -12.491 1.00 90.81 94 GLY A CA 1
ATOM 759 C C . GLY A 1 94 ? 4.533 7.179 -12.314 1.00 90.81 94 GLY A C 1
ATOM 760 O O . GLY A 1 94 ? 3.452 7.494 -11.824 1.00 90.81 94 GLY A O 1
ATOM 761 N N . ILE A 1 95 ? 4.858 5.918 -12.614 1.00 92.19 95 ILE A N 1
ATOM 762 C CA . ILE A 1 95 ? 3.937 4.778 -12.477 1.00 92.19 95 ILE A CA 1
ATOM 763 C C . ILE A 1 95 ? 3.473 4.612 -11.024 1.00 92.19 95 ILE A C 1
ATOM 765 O O . ILE A 1 95 ? 2.283 4.427 -10.771 1.00 92.19 95 ILE A O 1
ATOM 769 N N . ILE A 1 96 ? 4.398 4.691 -10.061 1.00 90.69 96 ILE A N 1
ATOM 770 C CA . ILE A 1 96 ? 4.076 4.572 -8.634 1.00 90.69 96 ILE A CA 1
ATOM 771 C C . ILE A 1 96 ? 3.137 5.701 -8.200 1.00 90.69 96 ILE A C 1
ATOM 773 O O . ILE A 1 96 ? 2.122 5.429 -7.564 1.00 90.69 96 ILE A O 1
ATOM 777 N N . ASN A 1 97 ? 3.436 6.948 -8.570 1.00 88.62 97 ASN A N 1
ATOM 778 C CA . ASN A 1 97 ? 2.626 8.103 -8.186 1.00 88.62 97 ASN A CA 1
ATOM 779 C C . ASN A 1 97 ? 1.209 8.040 -8.762 1.00 88.62 97 ASN A C 1
ATOM 781 O O . ASN A 1 97 ? 0.255 8.307 -8.036 1.00 88.62 97 ASN A O 1
ATOM 785 N N . GLU A 1 98 ? 1.063 7.679 -10.040 1.00 89.44 98 GLU A N 1
ATOM 786 C CA . GLU A 1 98 ? -0.252 7.514 -10.673 1.00 89.44 98 GLU A CA 1
ATOM 787 C C . GLU A 1 98 ? -1.068 6.430 -9.965 1.00 89.44 98 GLU A C 1
ATOM 789 O O . GLU A 1 98 ? -2.216 6.658 -9.584 1.00 89.44 98 GLU A O 1
ATOM 794 N N . HIS A 1 99 ? -0.442 5.281 -9.707 1.00 88.56 99 HIS A N 1
ATOM 795 C CA . HIS A 1 99 ? -1.090 4.164 -9.035 1.00 88.56 99 HIS A CA 1
ATOM 796 C C . HIS A 1 99 ? -1.492 4.495 -7.587 1.00 88.56 99 HIS A C 1
ATOM 798 O O . HIS A 1 99 ? -2.596 4.169 -7.151 1.00 88.56 99 HIS A O 1
ATOM 804 N N . MET A 1 100 ? -0.615 5.162 -6.832 1.00 86.19 100 MET A N 1
ATOM 805 C CA . MET A 1 100 ? -0.895 5.554 -5.451 1.00 86.19 100 MET A CA 1
ATOM 806 C C . MET A 1 100 ? -1.956 6.647 -5.361 1.00 86.19 100 MET A C 1
ATOM 808 O O . MET A 1 100 ? -2.767 6.606 -4.441 1.00 86.19 100 MET A O 1
ATOM 812 N N . ALA A 1 101 ? -1.975 7.611 -6.285 1.00 82.81 101 ALA A N 1
ATOM 813 C CA . ALA A 1 101 ? -2.965 8.684 -6.272 1.00 82.81 101 ALA A CA 1
ATOM 814 C C . ALA A 1 101 ? -4.392 8.131 -6.389 1.00 82.81 101 ALA A C 1
ATOM 816 O O . ALA A 1 101 ? -5.254 8.492 -5.593 1.00 82.81 101 ALA A O 1
ATOM 817 N N . GLU A 1 102 ? -4.631 7.212 -7.327 1.00 79.88 102 GLU A N 1
ATOM 818 C CA . GLU A 1 102 ? -5.946 6.586 -7.495 1.00 79.88 102 GLU A CA 1
ATOM 819 C C . GLU A 1 102 ? -6.333 5.752 -6.265 1.00 79.88 102 GLU A C 1
ATOM 821 O O . GLU A 1 102 ? -7.408 5.931 -5.687 1.00 79.88 102 GLU A O 1
ATOM 826 N N . LEU A 1 103 ? -5.426 4.878 -5.825 1.00 82.75 103 LEU A N 1
ATOM 827 C CA . LEU A 1 103 ? -5.704 3.899 -4.780 1.00 82.75 103 LEU A CA 1
ATOM 828 C C . LEU A 1 103 ? -5.845 4.533 -3.389 1.00 82.75 103 LEU A C 1
ATOM 830 O O . LEU A 1 103 ? -6.745 4.171 -2.632 1.00 82.75 103 LEU A O 1
ATOM 834 N N . LEU A 1 104 ? -4.975 5.485 -3.037 1.00 79.94 104 LEU A N 1
ATOM 835 C CA . LEU A 1 104 ? -4.996 6.119 -1.717 1.00 79.94 104 LEU A CA 1
ATOM 836 C C . LEU A 1 104 ? -6.157 7.101 -1.569 1.00 79.94 104 LEU A C 1
ATOM 838 O O . LEU A 1 104 ? -6.723 7.186 -0.481 1.00 79.94 104 LEU A O 1
ATOM 842 N N . THR A 1 105 ? -6.544 7.814 -2.632 1.00 82.88 105 THR A N 1
ATOM 843 C CA . THR A 1 105 ? -7.732 8.678 -2.587 1.00 82.88 105 THR A CA 1
ATOM 844 C C . THR A 1 105 ? -9.006 7.856 -2.397 1.00 82.88 105 THR A C 1
ATOM 846 O O . THR A 1 105 ? -9.819 8.178 -1.533 1.00 82.88 105 THR A O 1
ATOM 849 N N . ASP A 1 106 ? -9.175 6.765 -3.146 1.00 87.19 106 ASP A N 1
ATOM 850 C CA . ASP A 1 106 ? -10.326 5.873 -2.974 1.00 87.19 106 ASP A CA 1
ATOM 851 C C . ASP A 1 106 ? -10.342 5.206 -1.584 1.00 87.19 106 ASP A C 1
ATOM 853 O O . ASP A 1 106 ? -11.384 5.147 -0.926 1.00 87.19 106 ASP A O 1
ATOM 857 N N . TRP A 1 107 ? -9.176 4.789 -1.081 1.00 88.25 107 TRP A N 1
ATOM 858 C CA . TRP A 1 107 ? -9.028 4.256 0.274 1.00 88.25 107 TRP A CA 1
ATOM 859 C C . TRP A 1 107 ? -9.447 5.257 1.359 1.00 88.25 107 TRP A C 1
ATOM 861 O O . TRP A 1 107 ? -10.213 4.899 2.256 1.00 88.25 107 TRP A O 1
ATOM 871 N N . GLN A 1 108 ? -8.994 6.511 1.265 1.00 85.81 108 GLN A N 1
ATOM 872 C CA . GLN A 1 108 ? -9.360 7.574 2.209 1.00 85.81 108 GLN A CA 1
ATOM 873 C C . GLN A 1 108 ? -10.873 7.816 2.232 1.00 85.81 108 GLN A C 1
ATOM 875 O O . GLN A 1 108 ? -11.465 7.829 3.311 1.00 85.81 108 GLN A O 1
ATOM 880 N N . ASN A 1 109 ? -11.510 7.915 1.062 1.00 89.81 109 ASN A N 1
ATOM 881 C CA . ASN A 1 109 ? -12.958 8.115 0.967 1.00 89.81 109 ASN A CA 1
ATOM 882 C C . ASN A 1 109 ? -13.734 6.964 1.629 1.00 89.81 109 ASN A C 1
ATOM 884 O O . ASN A 1 109 ? -14.677 7.187 2.385 1.00 89.81 109 ASN A O 1
ATOM 888 N N . LYS A 1 110 ? -13.311 5.714 1.406 1.00 91.94 110 LYS A N 1
ATOM 889 C CA . LYS A 1 110 ? -13.966 4.537 2.003 1.00 91.94 110 LYS A CA 1
ATOM 890 C C . LYS A 1 110 ? -13.770 4.442 3.517 1.00 91.94 110 LYS A C 1
ATOM 892 O O . LYS A 1 110 ? -14.635 3.898 4.209 1.00 91.94 110 LYS A O 1
ATOM 897 N N . LEU A 1 111 ? -12.647 4.935 4.039 1.00 91.19 111 LEU A N 1
ATOM 898 C CA . LEU A 1 111 ? -12.440 5.064 5.481 1.00 91.19 111 LEU A CA 1
ATOM 899 C C . LEU A 1 111 ? -13.376 6.118 6.080 1.00 91.19 111 LEU A C 1
ATOM 901 O O . LEU A 1 111 ? -14.027 5.834 7.089 1.00 91.19 111 LEU A O 1
ATOM 905 N N . GLU A 1 112 ? -13.514 7.273 5.426 1.00 90.56 112 GLU A N 1
ATOM 906 C CA . GLU A 1 112 ? -14.431 8.338 5.845 1.00 90.56 112 GLU A CA 1
ATOM 907 C C . GLU A 1 112 ? -15.891 7.855 5.853 1.00 90.56 112 GLU A C 1
ATOM 909 O O . GLU A 1 112 ? -16.574 7.980 6.872 1.00 90.56 112 GLU A O 1
ATOM 914 N N . ASP A 1 113 ? -16.335 7.173 4.791 1.00 91.88 113 ASP A N 1
ATOM 915 C CA . ASP A 1 113 ? -17.665 6.547 4.705 1.00 91.88 113 ASP A CA 1
ATOM 916 C C . ASP A 1 113 ? -17.913 5.520 5.826 1.00 91.88 113 ASP A C 1
ATOM 918 O O . ASP A 1 113 ? -19.044 5.305 6.276 1.00 91.88 113 ASP A O 1
ATOM 922 N N . ALA A 1 114 ? -16.852 4.863 6.304 1.00 88.88 114 ALA A N 1
ATOM 923 C CA . ALA A 1 114 ? -16.911 3.910 7.407 1.00 88.88 114 ALA A CA 1
ATOM 924 C C . ALA A 1 114 ? -16.874 4.571 8.802 1.00 88.88 114 ALA A C 1
ATOM 926 O O . ALA A 1 114 ? -17.017 3.851 9.808 1.00 88.88 114 ALA A O 1
ATOM 927 N N . GLY A 1 115 ? -16.721 5.900 8.854 1.00 88.44 115 GLY A N 1
ATOM 928 C CA . GLY A 1 115 ? -16.575 6.712 10.062 1.00 88.44 115 GLY A CA 1
ATOM 929 C C . GLY A 1 115 ? -15.196 6.598 10.711 1.00 88.44 115 GLY A C 1
ATOM 930 O O . GLY A 1 115 ? -15.099 6.717 11.930 1.00 88.44 115 GLY A O 1
ATOM 931 N N . ILE A 1 116 ? -14.158 6.284 9.932 1.00 89.75 116 ILE A N 1
ATOM 932 C CA . ILE A 1 116 ? -12.786 6.085 10.406 1.00 89.75 116 ILE A CA 1
ATOM 933 C C . ILE A 1 116 ? -11.935 7.243 9.897 1.00 89.75 116 ILE A C 1
ATOM 935 O O . ILE A 1 116 ? -11.749 7.404 8.693 1.00 89.75 116 ILE A O 1
ATOM 939 N N . VAL A 1 117 ? -11.396 8.036 10.818 1.00 88.62 117 VAL A N 1
ATOM 940 C CA . VAL A 1 117 ? -10.455 9.103 10.474 1.00 88.62 117 VAL A CA 1
ATOM 941 C C . VAL A 1 117 ? -9.093 8.473 10.200 1.00 88.62 117 VAL A C 1
ATOM 943 O O . VAL A 1 117 ? -8.615 7.668 11.000 1.00 88.62 117 VAL A O 1
ATOM 946 N N . CYS A 1 118 ? -8.486 8.823 9.066 1.00 87.38 118 CYS A N 1
ATOM 947 C CA . CYS A 1 118 ? -7.107 8.469 8.752 1.00 87.38 118 CYS A CA 1
ATOM 948 C C . CYS A 1 118 ? -6.223 9.704 8.900 1.00 87.38 118 CYS A C 1
ATOM 950 O O . CYS A 1 118 ? -6.342 10.650 8.122 1.00 87.38 118 CYS A O 1
ATOM 952 N N . GLU A 1 119 ? -5.336 9.689 9.883 1.00 83.75 119 GLU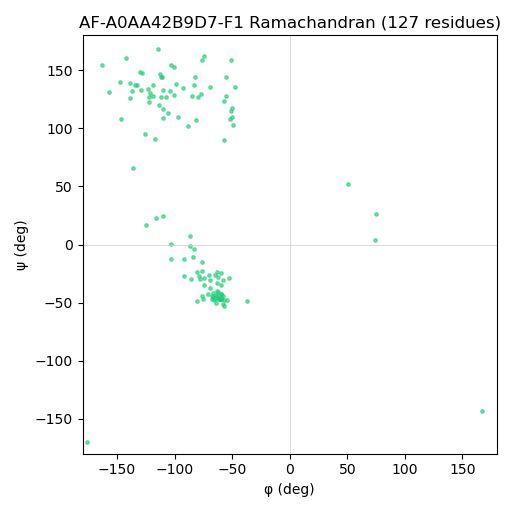 A N 1
ATOM 953 C CA . GLU A 1 119 ? -4.344 10.727 10.093 1.00 83.75 119 GLU A CA 1
ATOM 954 C C . GLU A 1 119 ? -3.046 10.367 9.379 1.00 83.75 119 GLU A C 1
ATOM 956 O O . GLU A 1 119 ? -2.536 9.243 9.448 1.00 83.75 119 GLU A O 1
ATOM 961 N N . PHE A 1 120 ? -2.501 11.362 8.695 1.00 73.12 120 PHE A N 1
ATOM 962 C CA . PHE A 1 120 ? -1.130 11.332 8.229 1.00 73.12 120 PHE A CA 1
ATOM 963 C C . PHE A 1 120 ? -0.304 11.906 9.367 1.00 73.12 120 PHE A C 1
ATOM 965 O O . PHE A 1 120 ? -0.265 13.128 9.537 1.00 73.12 120 PHE A O 1
ATOM 972 N N . GLU A 1 121 ? 0.364 11.056 10.151 1.00 56.66 121 GLU A N 1
ATOM 973 C CA . GLU A 1 121 ? 1.562 11.567 10.806 1.00 56.66 121 GLU A CA 1
ATOM 974 C C . GLU A 1 121 ? 2.442 12.061 9.669 1.00 56.66 121 GLU A C 1
ATOM 976 O O . GLU A 1 121 ? 2.649 11.335 8.696 1.00 56.66 121 GLU A O 1
ATOM 981 N N . ALA A 1 122 ? 2.823 13.341 9.722 1.00 41.09 122 ALA A N 1
ATOM 982 C CA . ALA A 1 122 ? 3.643 13.960 8.701 1.00 41.09 122 ALA A CA 1
ATOM 983 C C . ALA A 1 122 ? 4.824 13.029 8.457 1.00 41.09 122 ALA A C 1
ATOM 985 O O . ALA A 1 122 ? 5.721 12.950 9.297 1.00 41.09 122 ALA A O 1
ATOM 986 N N . ILE A 1 123 ? 4.756 12.286 7.345 1.00 43.69 123 ILE A N 1
ATOM 987 C CA . ILE A 1 123 ? 5.798 11.383 6.891 1.00 43.69 123 ILE A CA 1
ATOM 988 C C . ILE A 1 123 ? 7.015 12.283 6.900 1.00 43.69 123 ILE A C 1
ATOM 990 O O . ILE A 1 123 ? 7.069 13.233 6.113 1.00 43.69 123 ILE A O 1
ATOM 994 N N . ALA A 1 124 ? 7.927 12.079 7.856 1.00 30.50 124 ALA A N 1
ATOM 995 C CA . ALA A 1 124 ? 9.223 12.713 7.774 1.00 30.50 124 ALA A CA 1
ATOM 996 C C . ALA A 1 124 ? 9.676 12.352 6.363 1.00 30.50 124 ALA A C 1
ATOM 998 O O . ALA A 1 124 ? 9.728 11.149 6.080 1.00 30.50 124 ALA A O 1
ATOM 999 N N . PRO A 1 125 ? 9.838 13.329 5.446 1.00 33.69 125 PRO A N 1
ATOM 1000 C CA . PRO A 1 125 ? 10.248 13.013 4.094 1.00 33.69 125 PRO A CA 1
ATOM 1001 C C . PRO A 1 125 ? 11.464 12.131 4.287 1.00 33.69 125 PRO A C 1
ATOM 1003 O O . PRO A 1 125 ? 12.387 12.563 4.984 1.00 33.69 125 PRO A O 1
ATOM 1006 N N . ALA A 1 126 ? 11.395 10.875 3.826 1.00 37.53 126 ALA A N 1
ATOM 1007 C CA . ALA A 1 126 ? 12.550 9.999 3.864 1.00 37.53 126 ALA A CA 1
ATOM 1008 C C . ALA A 1 126 ? 13.650 10.847 3.244 1.00 37.53 126 ALA A C 1
ATOM 1010 O O . ALA A 1 126 ? 13.495 11.310 2.110 1.00 37.53 126 ALA A O 1
ATOM 1011 N N . ALA A 1 127 ? 14.599 11.252 4.088 1.00 30.25 127 ALA A N 1
ATOM 1012 C CA . ALA A 1 127 ? 15.462 12.362 3.769 1.00 30.25 127 ALA A CA 1
ATOM 1013 C C . ALA A 1 127 ? 16.110 12.028 2.432 1.00 30.25 127 ALA A C 1
ATOM 1015 O O . ALA A 1 127 ? 16.626 10.924 2.247 1.00 30.25 127 ALA A O 1
ATOM 1016 N N . ASN A 1 128 ? 16.007 12.961 1.489 1.00 30.70 128 ASN A N 1
ATOM 1017 C CA . ASN A 1 128 ? 16.924 13.002 0.369 1.00 30.70 128 ASN A CA 1
ATOM 1018 C C . ASN A 1 128 ? 18.332 13.119 0.976 1.00 30.70 128 ASN A C 1
ATOM 1020 O O . ASN A 1 128 ? 18.792 14.229 1.238 1.00 30.70 128 ASN A O 1
ATOM 1024 N N . GLU A 1 129 ? 18.968 11.984 1.244 1.00 30.77 129 GLU A N 1
ATOM 1025 C CA . GLU A 1 129 ? 20.409 11.838 1.437 1.00 30.77 129 GLU A CA 1
ATOM 1026 C C . GLU A 1 129 ? 20.963 10.891 0.370 1.00 30.77 129 GLU A C 1
ATOM 1028 O O . GLU A 1 129 ? 20.404 9.781 0.183 1.00 30.77 129 GLU A O 1
#

Nearest PDB structures (foldseek):
  4q11-assembly1_A  TM=8.472E-01  e=1.084E-05  Proteus mirabilis HI4320
  3rpj-assembly1_A  TM=8.497E-01  e=2.524E-05  Proteus mirabilis HI4320
  6omf-assembly1_J  TM=7.715E-01  e=2.376E-05  Salmonella enterica subsp. enterica serovar Typhimurium
  2mz8-assembly1_A  TM=7.443E-01  e=1.357E-03  Salmonella enterica subsp. enterica serovar Typhimurium str. LT2
  3mdq-assembly1_A  TM=3.908E-01  e=1.040E+00  Cytophaga hutchinsonii ATCC 33406

Radius of gyration: 15.44 Å; Cα contacts (8 Å, |Δi|>4): 199; chains: 1; bounding box: 38×31×40 Å

Solvent-accessible surface area (backbone atoms only — not comparable to full-atom values): 7399 Å² total; per-residue (Å²): 113,50,75,57,52,52,53,48,50,54,53,49,48,56,63,79,42,63,93,38,52,72,50,73,39,83,90,72,33,31,42,39,42,36,43,77,76,48,65,82,42,76,90,47,58,84,80,74,29,36,26,35,30,40,39,35,32,35,33,40,54,90,92,42,75,42,35,32,40,78,43,80,47,53,24,35,33,58,48,94,97,47,75,40,68,87,75,66,52,76,65,55,50,49,54,42,52,56,53,46,54,57,52,51,53,54,50,50,52,56,32,48,77,70,73,36,54,74,43,71,54,78,68,71,68,78,70,96,122